Protein AF-A0AA38PPW7-F1 (afdb_monomer_lite)

Secondary structure (DSSP, 8-state):
--HHHHHHHHHHHHHHHTT----B-TTT--BSS-GGG--STTSTTTT---TT--S-----S---------------------------------------------

Radius of gyration: 26.01 Å; chains: 1; bounding box: 78×47×47 Å

Organism: NCBI:txid2804962

pLDDT: mean 70.21, std 15.11, range [45.75, 91.88]

InterPro domains:
  IPR036875 Zinc finger, CCHC-type superfamily [SSF57756] (15-47)

Foldseek 3Di:
DDPVVVVVVVVVVVVVVVPDPQAADPPPRHTDDYQLPDCDPNGVNPPVDDPPDPDPNCPPDPPPPPPPDDDDDDDDDDPDDDDDPDDDPPDDDPDPPPPPDPDDDD

Structure (mmCIF, N/CA/C/O backbone):
data_AF-A0AA38PPW7-F1
#
_entry.id   AF-A0AA38PPW7-F1
#
loop_
_atom_site.group_PDB
_atom_site.id
_atom_site.type_symbol
_atom_site.label_atom_id
_atom_site.label_alt_id
_atom_site.label_comp_id
_atom_site.label_asym_id
_atom_site.label_entity_id
_atom_site.label_seq_id
_atom_site.pdbx_PDB_ins_code
_atom_site.Cartn_x
_atom_site.Cartn_y
_atom_site.Cartn_z
_atom_site.occupancy
_atom_site.B_iso_or_equiv
_atom_site.auth_seq_id
_atom_site.auth_comp_id
_atom_site.auth_asym_id
_atom_site.auth_atom_id
_atom_site.pdbx_PDB_model_num
ATOM 1 N N . MET A 1 1 ? 13.091 5.385 -33.346 1.00 63.53 1 MET A N 1
ATOM 2 C CA . MET A 1 1 ? 13.196 4.682 -32.050 1.00 63.53 1 MET A CA 1
ATOM 3 C C . MET A 1 1 ? 13.456 3.224 -32.351 1.00 63.53 1 MET A C 1
ATOM 5 O O . MET A 1 1 ? 12.603 2.586 -32.962 1.00 63.53 1 MET A O 1
ATOM 9 N N . SER A 1 2 ? 14.656 2.746 -32.038 1.00 91.88 2 SER A N 1
ATOM 10 C CA . SER A 1 2 ? 15.050 1.354 -32.248 1.00 91.88 2 SER A CA 1
ATOM 11 C C . SER A 1 2 ? 14.417 0.453 -31.184 1.00 91.88 2 SER A C 1
ATOM 13 O O . SER A 1 2 ? 14.101 0.896 -30.079 1.00 91.88 2 SER A O 1
ATOM 15 N N . ARG A 1 3 ? 14.256 -0.837 -31.496 1.00 90.31 3 ARG A N 1
ATOM 16 C CA . ARG A 1 3 ? 13.848 -1.859 -30.517 1.00 90.31 3 ARG A CA 1
ATOM 17 C C . ARG A 1 3 ? 14.835 -1.945 -29.347 1.00 90.31 3 ARG A C 1
ATOM 19 O O . ARG A 1 3 ? 14.420 -2.258 -28.238 1.00 90.31 3 ARG A O 1
ATOM 26 N N . ILE A 1 4 ? 16.106 -1.633 -29.599 1.00 91.81 4 ILE A N 1
ATOM 27 C CA . ILE A 1 4 ? 17.168 -1.601 -28.588 1.00 91.81 4 ILE A CA 1
ATOM 28 C C . ILE A 1 4 ? 16.917 -0.449 -27.603 1.00 91.81 4 ILE A C 1
ATOM 30 O O . ILE A 1 4 ? 16.776 -0.707 -26.412 1.00 91.81 4 ILE A O 1
ATOM 34 N N . ASP A 1 5 ? 16.697 0.775 -28.100 1.00 91.12 5 ASP A N 1
ATOM 35 C CA . ASP A 1 5 ? 16.388 1.947 -27.260 1.00 91.12 5 ASP A CA 1
ATOM 36 C C . ASP A 1 5 ? 15.143 1.730 -26.377 1.00 91.12 5 ASP A C 1
ATOM 38 O O . ASP A 1 5 ? 15.055 2.213 -25.247 1.00 91.12 5 ASP A O 1
ATOM 42 N N . TYR A 1 6 ? 14.141 1.009 -26.896 1.00 90.31 6 TYR A N 1
ATOM 43 C CA . TYR A 1 6 ? 12.928 0.679 -26.146 1.00 90.31 6 TYR A CA 1
ATOM 44 C C . TYR A 1 6 ? 13.213 -0.277 -24.980 1.00 90.31 6 TYR A C 1
ATOM 46 O O . TYR A 1 6 ? 12.725 -0.052 -23.870 1.00 90.31 6 TYR A O 1
ATOM 54 N N . LEU A 1 7 ? 14.020 -1.314 -25.219 1.00 89.06 7 LEU A N 1
ATOM 55 C CA . LEU A 1 7 ? 14.389 -2.300 -24.202 1.00 89.06 7 LEU A CA 1
ATOM 56 C C . LEU A 1 7 ? 15.258 -1.678 -23.104 1.00 89.06 7 LEU A C 1
ATOM 58 O O . LEU A 1 7 ? 15.003 -1.915 -21.924 1.00 89.06 7 LEU A O 1
ATOM 62 N N . GLU A 1 8 ? 16.215 -0.822 -23.463 1.00 89.88 8 GLU A N 1
ATOM 63 C CA . GLU A 1 8 ? 17.031 -0.086 -22.488 1.00 89.88 8 GLU A CA 1
ATOM 64 C C . GLU A 1 8 ? 16.164 0.807 -21.593 1.00 89.88 8 GLU A C 1
ATOM 66 O O . GLU A 1 8 ? 16.309 0.806 -20.370 1.00 89.88 8 GLU A O 1
ATOM 71 N N . ARG A 1 9 ? 15.175 1.500 -22.170 1.00 86.50 9 ARG A N 1
ATOM 72 C CA . ARG A 1 9 ? 14.230 2.320 -21.400 1.00 86.50 9 ARG A CA 1
ATOM 73 C C . ARG A 1 9 ? 13.342 1.483 -20.469 1.00 86.50 9 ARG A C 1
ATOM 75 O O . ARG A 1 9 ? 13.031 1.932 -19.360 1.00 86.50 9 ARG A O 1
ATOM 82 N N . GLN A 1 10 ? 12.946 0.277 -20.876 1.00 84.50 10 GLN A N 1
ATOM 83 C CA . GLN A 1 10 ? 12.228 -0.652 -19.996 1.00 84.50 10 GLN A CA 1
ATOM 84 C C . GLN A 1 10 ? 13.105 -1.115 -18.823 1.00 84.50 10 GLN A C 1
ATOM 86 O O . GLN A 1 10 ? 12.658 -1.038 -17.680 1.00 84.50 10 GLN A O 1
ATOM 91 N N . LEU A 1 11 ? 14.366 -1.485 -19.066 1.00 82.12 11 LEU A N 1
ATOM 92 C CA . LEU A 1 11 ? 15.302 -1.883 -18.005 1.00 82.12 11 LEU A CA 1
ATOM 93 C C . LEU A 1 11 ? 15.600 -0.736 -17.027 1.00 82.12 11 LEU A C 1
ATOM 95 O O . LEU A 1 11 ? 15.639 -0.945 -15.812 1.00 82.12 11 LEU A O 1
ATOM 99 N N . GLN A 1 12 ? 15.730 0.495 -17.530 1.00 77.06 12 GLN A N 1
ATOM 100 C CA . GLN A 1 12 ? 15.953 1.677 -16.694 1.00 77.06 12 GLN A CA 1
ATOM 101 C C . GLN A 1 12 ? 14.755 1.964 -15.770 1.00 77.06 12 GLN A C 1
ATOM 103 O O . GLN A 1 12 ? 14.929 2.356 -14.615 1.00 77.06 12 GLN A O 1
ATOM 108 N N . THR A 1 13 ? 13.523 1.775 -16.255 1.00 69.38 13 THR A N 1
ATOM 109 C CA . THR A 1 13 ? 12.308 1.987 -15.445 1.00 69.38 13 THR A CA 1
ATOM 110 C C . THR A 1 13 ? 12.109 0.890 -14.402 1.00 69.38 13 THR A C 1
ATOM 112 O O . THR A 1 13 ? 11.764 1.212 -13.263 1.00 69.38 13 THR A O 1
ATOM 115 N N . SER A 1 14 ? 12.415 -0.372 -14.723 1.00 65.19 14 SER A N 1
ATOM 116 C CA . SER A 1 14 ? 12.398 -1.455 -13.733 1.00 65.19 14 SER A CA 1
ATOM 117 C C . SER A 1 14 ? 13.500 -1.302 -12.685 1.00 65.19 14 SER A C 1
ATOM 119 O O . SER A 1 14 ? 13.240 -1.525 -11.508 1.00 65.19 14 SER A O 1
ATOM 121 N N . ALA A 1 15 ? 14.700 -0.853 -13.068 1.00 63.72 15 ALA A N 1
ATOM 122 C CA . ALA A 1 15 ? 15.797 -0.615 -12.125 1.00 63.72 15 ALA A CA 1
ATOM 123 C C . ALA A 1 15 ? 15.473 0.508 -11.122 1.00 63.72 15 ALA A C 1
ATOM 125 O O . ALA A 1 15 ? 15.792 0.403 -9.938 1.00 63.72 15 ALA A O 1
ATOM 126 N N . ASN A 1 16 ? 14.782 1.561 -11.566 1.00 60.03 16 ASN A N 1
ATOM 127 C CA . ASN A 1 16 ? 14.334 2.640 -10.684 1.00 60.03 16 ASN A CA 1
ATOM 128 C C . ASN A 1 16 ? 13.173 2.226 -9.761 1.00 60.03 16 ASN A C 1
ATOM 130 O O . ASN A 1 16 ? 13.050 2.773 -8.666 1.00 60.03 16 ASN A O 1
ATOM 134 N N . ALA A 1 17 ? 12.361 1.236 -10.147 1.00 60.22 17 ALA A N 1
ATOM 135 C CA . ALA A 1 17 ? 11.299 0.696 -9.292 1.00 60.22 17 ALA A CA 1
ATOM 136 C C . ALA A 1 17 ? 11.841 -0.036 -8.047 1.00 60.22 17 ALA A C 1
ATOM 138 O O . ALA A 1 17 ? 11.130 -0.152 -7.050 1.00 60.22 17 ALA A O 1
ATOM 139 N N . VAL A 1 18 ? 13.107 -0.470 -8.069 1.00 61.44 18 VAL A N 1
ATOM 140 C CA . VAL A 1 18 ? 13.759 -1.175 -6.950 1.00 61.44 18 VAL A CA 1
ATOM 141 C C . VAL A 1 18 ? 14.149 -0.226 -5.802 1.00 61.44 18 VAL A C 1
ATOM 143 O O . VAL A 1 18 ? 14.354 -0.678 -4.682 1.00 61.44 18 VAL A O 1
ATOM 146 N N . LYS A 1 19 ? 14.208 1.095 -6.031 1.00 57.78 19 LYS A N 1
ATOM 147 C CA . LYS A 1 19 ? 14.620 2.099 -5.025 1.00 57.78 19 LYS A CA 1
ATOM 148 C C . LYS A 1 19 ? 13.473 2.995 -4.546 1.00 57.78 19 LYS A C 1
ATOM 150 O O . LYS A 1 19 ? 13.682 4.175 -4.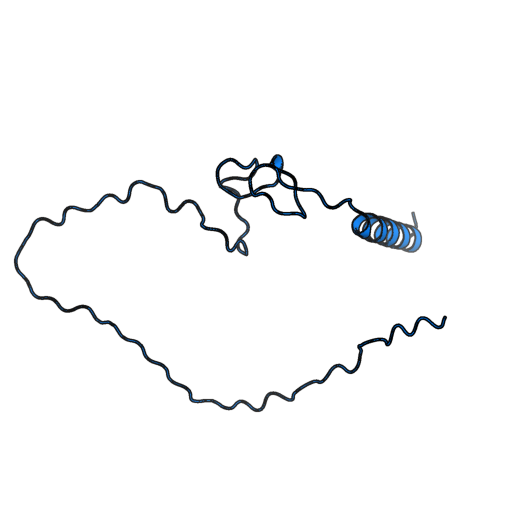264 1.00 57.78 19 LYS A O 1
ATOM 155 N N . ALA A 1 20 ? 12.247 2.480 -4.478 1.00 63.78 20 ALA A N 1
ATOM 156 C CA . ALA A 1 20 ? 11.183 3.227 -3.819 1.00 63.78 20 ALA A CA 1
ATOM 157 C C . ALA A 1 20 ? 11.449 3.247 -2.299 1.00 63.78 20 ALA A C 1
ATOM 159 O O . ALA A 1 20 ? 11.724 2.188 -1.737 1.00 63.78 20 ALA A O 1
ATOM 160 N N . PRO A 1 21 ? 11.373 4.411 -1.625 1.00 68.75 21 PRO A N 1
ATOM 161 C CA . PRO A 1 21 ? 11.452 4.456 -0.168 1.00 68.75 21 PRO A CA 1
ATOM 162 C C . PRO A 1 21 ? 10.358 3.566 0.426 1.00 68.75 21 PRO A C 1
ATOM 164 O O . PRO A 1 21 ? 9.277 3.467 -0.163 1.00 68.75 21 PRO A O 1
ATOM 167 N N . ASP A 1 22 ? 10.619 2.952 1.582 1.00 75.56 22 ASP A N 1
ATOM 168 C CA . ASP A 1 22 ? 9.644 2.133 2.307 1.00 75.56 22 ASP A CA 1
ATOM 169 C C . ASP A 1 22 ? 8.410 2.974 2.659 1.00 75.56 22 ASP A C 1
ATOM 171 O O . ASP A 1 22 ? 8.328 3.628 3.700 1.00 75.56 22 ASP A O 1
ATOM 175 N N . LYS A 1 23 ? 7.431 3.003 1.749 1.00 82.69 23 LYS A N 1
ATOM 176 C CA . LYS A 1 23 ? 6.193 3.758 1.935 1.00 82.69 23 LYS A CA 1
ATOM 177 C C . LYS A 1 23 ? 5.429 3.105 3.075 1.00 82.69 23 LYS A C 1
ATOM 179 O O . LYS A 1 23 ? 5.028 1.946 2.962 1.00 82.69 23 LYS A O 1
ATOM 184 N N . HIS A 1 24 ? 5.242 3.831 4.170 1.00 87.81 24 HIS A N 1
ATOM 185 C CA . HIS A 1 24 ? 4.430 3.362 5.281 1.00 87.81 24 HIS A CA 1
ATOM 186 C C . HIS A 1 24 ? 2.963 3.746 5.065 1.00 87.81 24 HIS A C 1
ATOM 188 O O . HIS A 1 24 ? 2.620 4.864 4.672 1.00 87.81 24 HIS A O 1
ATOM 194 N N . CYS A 1 25 ? 2.064 2.830 5.391 1.00 89.31 25 CYS A N 1
ATOM 195 C CA . CYS A 1 25 ? 0.637 3.078 5.356 1.00 89.31 25 CYS A CA 1
ATOM 196 C C . CYS A 1 25 ? 0.163 3.592 6.718 1.00 89.31 25 CYS A C 1
ATOM 198 O O . CYS A 1 25 ? 0.242 2.876 7.715 1.00 89.31 25 CYS A O 1
ATOM 200 N N . GLY A 1 26 ? -0.382 4.812 6.768 1.00 89.25 26 GLY A N 1
ATOM 201 C CA . GLY A 1 26 ? -0.951 5.384 7.998 1.00 89.25 26 GLY A CA 1
ATOM 202 C C . GLY A 1 26 ? -2.198 4.653 8.517 1.00 89.25 26 GLY A C 1
ATOM 203 O O . GLY A 1 26 ? -2.445 4.644 9.718 1.00 89.25 26 GLY A O 1
ATOM 204 N N . ASN A 1 27 ? -2.956 3.990 7.635 1.00 87.69 27 ASN A N 1
ATOM 205 C CA . ASN A 1 27 ? -4.178 3.265 8.000 1.00 87.69 27 ASN A CA 1
ATOM 206 C C . ASN A 1 27 ? -3.873 1.875 8.595 1.00 87.69 27 ASN A C 1
ATOM 208 O O . ASN A 1 27 ? -4.325 1.550 9.691 1.00 87.69 27 ASN A O 1
ATOM 212 N N . CYS A 1 28 ? -3.087 1.048 7.897 1.00 86.81 28 CYS A N 1
ATOM 213 C CA . CYS A 1 28 ? -2.836 -0.335 8.316 1.00 86.81 28 CYS A CA 1
ATOM 214 C C . CYS A 1 28 ? -1.503 -0.548 9.046 1.00 86.81 28 CYS A C 1
ATOM 216 O O . CYS A 1 28 ? -1.248 -1.665 9.504 1.00 86.81 28 CYS A O 1
ATOM 218 N N . LYS A 1 29 ? -0.672 0.502 9.148 1.00 86.62 29 LYS A N 1
ATOM 219 C CA . LYS A 1 29 ? 0.656 0.503 9.786 1.00 86.62 29 LYS A CA 1
ATOM 220 C C . LYS A 1 29 ? 1.647 -0.500 9.179 1.00 86.62 29 LYS A C 1
ATOM 222 O O . LYS A 1 29 ? 2.568 -0.943 9.855 1.00 86.62 29 LYS A O 1
ATOM 227 N N . ARG A 1 30 ? 1.453 -0.884 7.912 1.00 84.81 30 ARG A N 1
ATOM 228 C CA . ARG A 1 30 ? 2.383 -1.740 7.156 1.00 84.81 30 ARG A CA 1
ATOM 229 C C . ARG A 1 30 ? 3.183 -0.924 6.152 1.00 84.81 30 ARG A C 1
ATOM 231 O O . ARG A 1 30 ? 2.733 0.133 5.722 1.00 84.81 30 ARG A O 1
ATOM 238 N N . ILE A 1 31 ? 4.338 -1.449 5.771 1.00 87.88 31 ILE A N 1
ATOM 239 C CA . ILE A 1 31 ? 5.195 -0.889 4.725 1.00 87.88 31 ILE A CA 1
ATOM 240 C C . ILE A 1 31 ? 4.806 -1.418 3.334 1.00 87.88 31 ILE A C 1
ATOM 242 O O . ILE A 1 31 ? 4.069 -2.401 3.214 1.00 87.88 31 ILE A O 1
ATOM 246 N N . GLY A 1 32 ? 5.286 -0.750 2.288 1.00 85.75 32 GLY A N 1
ATOM 247 C CA . GLY A 1 32 ? 5.103 -1.125 0.884 1.00 85.75 32 GLY A CA 1
ATOM 248 C C . GLY A 1 32 ? 3.921 -0.456 0.174 1.00 85.75 32 GLY A C 1
ATOM 249 O O . GLY A 1 32 ? 3.725 -0.701 -1.010 1.00 85.75 32 GLY A O 1
ATOM 250 N N . HIS A 1 33 ? 3.134 0.380 0.858 1.00 89.00 33 HIS A N 1
ATOM 251 C CA . HIS A 1 33 ? 2.043 1.155 0.251 1.00 89.00 33 HIS A CA 1
ATOM 252 C 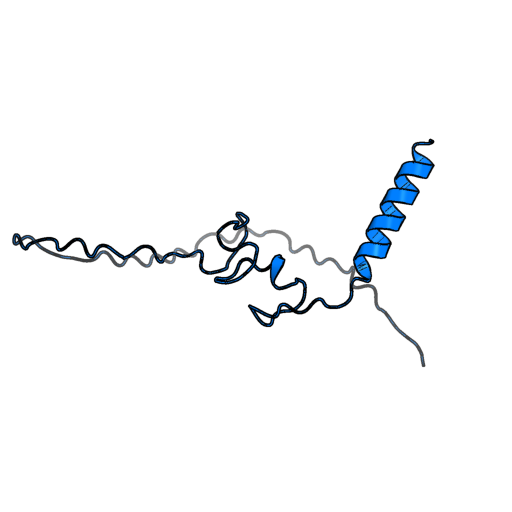C . HIS A 1 33 ? 1.668 2.364 1.120 1.00 89.00 33 HIS A C 1
ATOM 254 O O . HIS A 1 33 ? 1.965 2.398 2.313 1.00 89.00 33 HIS A O 1
ATOM 260 N N . ILE A 1 34 ? 0.986 3.349 0.533 1.00 91.31 34 ILE A N 1
ATOM 261 C CA . ILE A 1 34 ? 0.435 4.514 1.252 1.00 91.31 34 ILE A CA 1
ATOM 262 C C . ILE A 1 34 ? -1.022 4.284 1.671 1.00 91.31 34 ILE A C 1
ATOM 264 O O . ILE A 1 34 ? -1.677 3.357 1.198 1.00 91.31 34 ILE A O 1
ATOM 268 N N . ALA A 1 35 ? -1.560 5.141 2.545 1.00 88.50 35 ALA A N 1
ATOM 269 C CA . ALA A 1 35 ? -2.948 5.038 3.012 1.00 88.50 35 ALA A CA 1
ATOM 270 C C . ALA A 1 35 ? -3.983 5.079 1.867 1.00 88.50 35 ALA A C 1
ATOM 272 O O . ALA A 1 35 ? -4.982 4.362 1.923 1.00 88.50 35 ALA A O 1
ATOM 273 N N . GLU A 1 36 ? -3.711 5.843 0.806 1.00 88.94 36 GLU A N 1
ATOM 274 C CA . GLU A 1 36 ? -4.559 5.925 -0.393 1.00 88.94 36 GLU A CA 1
ATOM 275 C C . GLU A 1 36 ? -4.607 4.611 -1.185 1.00 88.94 36 GLU A C 1
ATOM 277 O O . GLU A 1 36 ? -5.604 4.303 -1.823 1.00 88.94 36 GLU A O 1
ATOM 282 N N . GLU A 1 37 ? -3.554 3.797 -1.112 1.00 88.19 37 GLU A N 1
ATOM 283 C CA . GLU A 1 37 ? -3.474 2.491 -1.775 1.00 88.19 37 GLU A CA 1
ATOM 284 C C . GLU A 1 37 ? -3.834 1.334 -0.839 1.00 88.19 37 GLU A C 1
ATOM 286 O O . GLU A 1 37 ? -3.756 0.165 -1.219 1.00 88.19 37 GLU A O 1
ATOM 291 N N . CYS A 1 38 ? -4.218 1.640 0.399 1.00 90.62 38 CYS A N 1
ATOM 292 C CA . CYS A 1 38 ? -4.589 0.638 1.377 1.00 90.62 38 CYS A CA 1
ATOM 293 C C . CYS A 1 38 ? -5.944 0.029 1.020 1.00 90.62 38 CYS A C 1
ATOM 295 O O . CYS A 1 38 ? -6.938 0.738 0.878 1.00 90.62 38 CYS A O 1
ATOM 297 N N . PHE A 1 39 ? -5.986 -1.298 0.949 1.00 89.00 39 PHE A N 1
ATOM 298 C CA . PHE A 1 39 ? -7.224 -2.042 0.733 1.00 89.00 39 PHE A CA 1
ATOM 299 C C . PHE A 1 39 ? -7.990 -2.301 2.042 1.00 89.00 39 PHE A C 1
ATOM 301 O O . PHE A 1 39 ? -9.143 -2.718 2.017 1.00 89.00 39 PHE A O 1
ATOM 308 N N . ARG A 1 40 ? -7.381 -2.100 3.220 1.00 85.56 40 ARG A N 1
ATOM 309 C CA . ARG A 1 40 ? -8.113 -2.277 4.487 1.00 85.56 40 ARG A CA 1
ATOM 310 C C . ARG A 1 40 ? -9.236 -1.249 4.621 1.00 85.56 40 ARG A C 1
ATOM 312 O O . ARG A 1 40 ? -9.189 -0.189 4.009 1.00 85.56 40 ARG A O 1
ATOM 319 N N . ARG A 1 41 ? -10.188 -1.560 5.501 1.00 85.12 41 ARG A N 1
ATOM 320 C CA . ARG A 1 41 ? -11.249 -0.650 5.930 1.00 85.12 41 ARG A CA 1
ATOM 321 C C . ARG A 1 41 ? -10.686 0.722 6.337 1.00 85.12 41 ARG A C 1
ATOM 323 O O . ARG A 1 41 ? -9.724 0.801 7.110 1.00 85.12 41 ARG A O 1
ATOM 330 N N . GLY A 1 42 ? -11.269 1.792 5.814 1.00 85.94 42 GLY A N 1
ATOM 331 C CA . GLY A 1 42 ? -10.818 3.176 5.955 1.00 85.94 42 GLY A CA 1
ATOM 332 C C . GLY A 1 42 ? -9.600 3.549 5.098 1.00 85.94 42 GLY A C 1
ATOM 333 O O . GLY A 1 42 ? -8.966 4.571 5.366 1.00 85.94 42 GLY A O 1
ATOM 334 N N . GLY A 1 43 ? -9.201 2.698 4.152 1.00 89.56 43 GLY A N 1
ATOM 335 C CA . GLY A 1 43 ? -8.142 2.956 3.176 1.00 89.56 43 GLY A CA 1
ATOM 336 C C . GLY A 1 43 ? -8.700 3.482 1.852 1.00 89.56 43 GLY A C 1
ATOM 337 O O . GLY A 1 43 ? -9.874 3.291 1.550 1.00 89.56 43 GLY A O 1
ATOM 338 N N . GLY A 1 44 ? -7.864 4.121 1.031 1.00 89.12 44 GLY A N 1
ATOM 339 C CA . GLY A 1 44 ? -8.330 4.719 -0.231 1.00 89.12 44 GLY A CA 1
ATOM 340 C C . GLY A 1 44 ? -8.795 3.711 -1.292 1.00 89.12 44 GLY A C 1
ATOM 341 O O . GLY A 1 44 ? -9.514 4.089 -2.213 1.00 89.12 44 GLY A O 1
ATOM 342 N N . LYS A 1 45 ? -8.440 2.425 -1.151 1.00 89.44 45 LYS A N 1
ATOM 343 C CA . LYS A 1 45 ? -8.887 1.321 -2.021 1.00 89.44 45 LYS A CA 1
ATOM 344 C C . LYS A 1 45 ? -9.760 0.304 -1.281 1.00 89.44 45 LYS A C 1
ATOM 346 O O . LYS A 1 45 ? -9.812 -0.866 -1.668 1.00 89.44 45 LYS A O 1
ATOM 351 N N . GLU A 1 46 ? -10.429 0.721 -0.209 1.00 87.25 46 GLU A N 1
ATOM 352 C CA . GLU A 1 46 ? -11.456 -0.092 0.447 1.00 87.25 46 GLU A CA 1
ATOM 353 C C . GLU A 1 46 ? -12.500 -0.567 -0.583 1.00 87.25 46 GLU A C 1
ATOM 355 O O . GLU A 1 46 ? -12.900 0.179 -1.477 1.00 87.25 46 GLU A O 1
ATOM 360 N N . GLY A 1 47 ? -12.883 -1.845 -0.526 1.00 83.50 47 GLY A N 1
ATOM 361 C CA . GLY A 1 47 ? -13.811 -2.453 -1.489 1.00 83.50 47 GLY A CA 1
ATOM 362 C C . GLY A 1 47 ? -13.205 -2.870 -2.840 1.00 83.50 47 GLY A C 1
ATOM 363 O O . GLY A 1 47 ? -13.745 -3.766 -3.488 1.00 83.50 47 GLY A O 1
ATOM 364 N N . GLN A 1 48 ? -12.062 -2.314 -3.258 1.00 88.00 48 GLN A N 1
ATOM 365 C CA . GLN A 1 48 ? -11.411 -2.629 -4.543 1.00 88.00 48 GLN A CA 1
ATOM 366 C C . GLN A 1 48 ? -10.339 -3.714 -4.390 1.00 88.00 48 GLN A C 1
ATOM 368 O O . GLN A 1 48 ? -9.154 -3.506 -4.652 1.00 88.00 48 GLN A O 1
ATOM 373 N N . TYR A 1 49 ? -10.760 -4.889 -3.925 1.00 86.88 49 TYR A N 1
ATOM 374 C CA . TYR A 1 49 ? -9.859 -5.990 -3.597 1.00 86.88 49 TYR A CA 1
ATOM 375 C C . TYR A 1 49 ? -9.408 -6.783 -4.830 1.00 86.88 49 TYR A C 1
ATOM 377 O O . TYR A 1 49 ? -10.252 -7.361 -5.519 1.00 86.88 49 TYR A O 1
ATOM 385 N N . PRO A 1 50 ? -8.091 -6.936 -5.060 1.00 85.44 50 PRO A N 1
ATOM 386 C CA . PRO A 1 50 ? -7.583 -7.908 -6.019 1.00 85.44 50 PRO A CA 1
ATOM 387 C C . PRO A 1 50 ? -8.001 -9.348 -5.654 1.00 85.44 50 PRO A C 1
ATOM 389 O O . PRO A 1 50 ? -8.153 -9.656 -4.467 1.00 85.44 50 PRO A O 1
ATOM 392 N N . PRO A 1 51 ? -8.115 -10.276 -6.626 1.00 83.62 51 PRO A N 1
ATOM 393 C CA . PRO A 1 51 ? -8.503 -11.667 -6.360 1.00 83.62 51 PRO A CA 1
ATOM 394 C C . PRO A 1 51 ? -7.586 -12.387 -5.361 1.00 83.62 51 PRO A C 1
ATOM 396 O O . PRO A 1 51 ? -8.050 -13.190 -4.558 1.00 83.62 51 PRO A O 1
ATOM 399 N N . TRP A 1 52 ? -6.294 -12.051 -5.373 1.00 82.56 52 TRP A N 1
ATOM 400 C CA . TRP A 1 52 ? -5.262 -12.604 -4.493 1.00 82.56 52 TRP A CA 1
ATOM 401 C C . TRP A 1 52 ? -5.220 -11.960 -3.095 1.00 82.56 52 TRP A C 1
ATOM 403 O O . TRP A 1 52 ? -4.408 -12.356 -2.254 1.00 82.56 52 TRP A O 1
ATOM 413 N N . TRP A 1 53 ? -6.061 -10.958 -2.815 1.00 82.88 53 TRP A N 1
ATOM 414 C CA . TRP A 1 53 ? -6.054 -10.261 -1.532 1.00 82.88 53 TRP A CA 1
ATOM 415 C C . TRP A 1 53 ? -6.568 -11.157 -0.400 1.00 82.88 53 TRP A C 1
ATOM 417 O O . TRP A 1 53 ? -7.747 -11.506 -0.344 1.00 82.88 53 TRP A O 1
ATOM 427 N N . LYS A 1 54 ? -5.679 -11.478 0.548 1.00 77.31 54 LYS A N 1
ATOM 428 C CA . LYS A 1 54 ? -5.967 -12.331 1.718 1.00 77.31 54 LYS A CA 1
ATOM 429 C C . LYS A 1 54 ? -6.501 -11.567 2.939 1.00 77.31 54 LYS A C 1
ATOM 431 O O . LYS A 1 54 ? -6.596 -12.137 4.023 1.00 77.31 54 LYS A O 1
ATOM 436 N N . GLY A 1 55 ? -6.775 -10.265 2.830 1.00 75.69 55 GLY A N 1
ATOM 437 C CA . GLY A 1 55 ? -7.375 -9.519 3.941 1.00 75.69 55 GLY A CA 1
ATOM 438 C C . GLY A 1 55 ? -8.838 -9.910 4.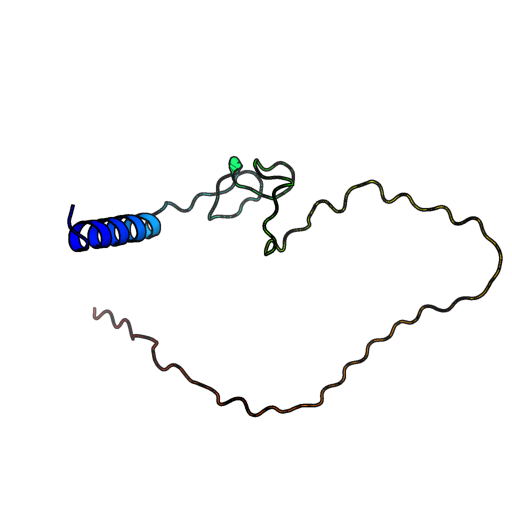148 1.00 75.69 55 GLY A C 1
ATOM 439 O O . GLY A 1 55 ? -9.482 -10.386 3.214 1.00 75.69 55 GLY A O 1
ATOM 440 N N . LYS A 1 56 ? -9.380 -9.680 5.355 1.00 68.06 56 LYS A N 1
ATOM 441 C CA . LYS A 1 56 ? -10.833 -9.717 5.570 1.00 68.06 56 LYS A CA 1
ATOM 442 C C . LYS A 1 56 ? -11.461 -8.694 4.622 1.00 68.06 56 LYS A C 1
ATOM 444 O O . LYS A 1 56 ? -11.403 -7.500 4.898 1.00 68.06 56 LYS A O 1
ATOM 449 N N . LYS A 1 57 ? -11.988 -9.171 3.490 1.00 67.56 57 LYS A N 1
ATOM 450 C CA . LYS A 1 57 ? -12.983 -8.445 2.695 1.00 67.56 57 LYS A CA 1
ATOM 451 C C . LYS A 1 57 ? -14.112 -8.105 3.659 1.00 67.56 57 LYS A C 1
ATOM 453 O O . LYS A 1 57 ? -14.336 -8.892 4.581 1.00 67.56 57 LYS A O 1
ATOM 458 N N . ASP A 1 58 ? -14.770 -6.966 3.498 1.00 62.34 58 ASP A N 1
ATOM 459 C CA . ASP A 1 58 ? -15.863 -6.549 4.377 1.00 62.34 58 ASP A CA 1
ATOM 460 C C . ASP A 1 58 ? -17.039 -7.541 4.309 1.00 62.34 58 ASP A C 1
ATOM 462 O O . ASP A 1 58 ? -18.068 -7.312 3.684 1.00 62.34 58 ASP A O 1
ATOM 466 N N . SER A 1 59 ? -16.909 -8.678 4.990 1.00 53.97 59 SER A N 1
ATOM 467 C CA . SER A 1 59 ? -18.004 -9.527 5.429 1.00 53.97 59 SER A CA 1
ATOM 468 C C . SER A 1 59 ? -18.620 -8.825 6.637 1.00 53.97 59 SER A C 1
ATOM 470 O O . SER A 1 59 ? -18.410 -9.206 7.789 1.00 53.97 59 SER A O 1
ATOM 472 N N . GLY A 1 60 ? -19.256 -7.700 6.343 1.00 52.03 60 GLY A N 1
ATOM 473 C CA . GLY A 1 60 ? -19.865 -6.778 7.286 1.00 52.03 60 GLY A CA 1
ATOM 474 C C . GLY A 1 60 ? -21.070 -6.084 6.665 1.00 52.03 60 GLY A C 1
ATOM 475 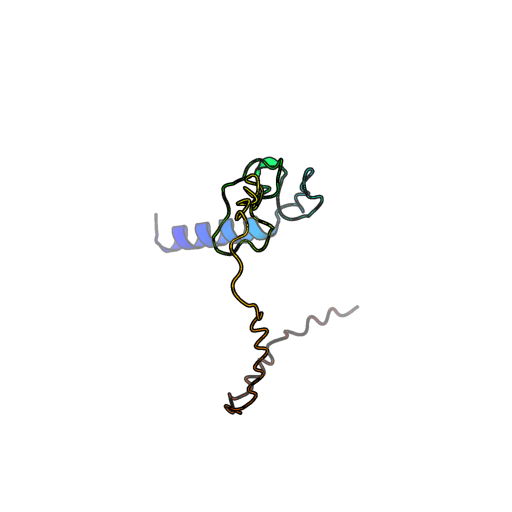O O . GLY A 1 60 ? -21.358 -4.946 7.010 1.00 52.03 60 GLY A O 1
ATOM 476 N N . GLY A 1 61 ? -21.783 -6.759 5.758 1.00 45.75 61 GLY A N 1
ATOM 477 C CA . GLY A 1 61 ? -23.228 -6.561 5.720 1.00 45.75 61 GLY A CA 1
ATOM 478 C C . GLY A 1 61 ? -23.800 -7.068 7.048 1.00 45.75 61 GLY A C 1
ATOM 479 O O . GLY A 1 61 ? -23.215 -7.998 7.619 1.00 45.75 61 GLY A O 1
ATOM 480 N N . PRO A 1 62 ? -24.884 -6.478 7.585 1.00 46.47 62 PRO A N 1
ATOM 481 C CA . PRO A 1 62 ? -25.553 -7.068 8.732 1.00 46.47 62 PRO A CA 1
ATOM 482 C C . PRO A 1 62 ? -25.810 -8.528 8.374 1.00 46.47 62 PRO A C 1
ATOM 484 O O . PRO A 1 62 ? -26.445 -8.817 7.360 1.00 46.47 62 PRO A O 1
ATOM 487 N N . TYR A 1 63 ? -25.266 -9.451 9.166 1.00 49.22 63 TYR A N 1
ATOM 488 C CA . TYR A 1 63 ? -25.803 -10.796 9.195 1.00 49.22 63 TYR A CA 1
ATOM 489 C C . TYR A 1 63 ? -27.268 -10.579 9.567 1.00 49.22 63 TYR A C 1
ATOM 491 O O . TYR A 1 63 ? -27.590 -10.287 10.722 1.00 49.22 63 TYR A O 1
ATOM 499 N N . ALA A 1 64 ? -28.151 -10.608 8.569 1.00 53.12 64 ALA A N 1
ATOM 500 C CA . ALA A 1 64 ? -29.533 -10.926 8.811 1.00 53.12 64 ALA A CA 1
ATOM 501 C C . ALA A 1 64 ? -29.447 -12.293 9.478 1.00 53.12 64 ALA A C 1
ATOM 503 O O . ALA A 1 64 ? -29.181 -13.304 8.830 1.00 53.12 64 ALA A O 1
ATOM 504 N N . HIS A 1 65 ? -29.534 -12.300 10.805 1.00 53.53 65 HIS A N 1
ATOM 505 C CA . HIS A 1 65 ? -29.955 -13.483 11.505 1.00 53.53 65 HIS A CA 1
ATOM 506 C C . HIS A 1 65 ? -31.324 -13.751 10.891 1.00 53.53 65 HIS A C 1
ATOM 508 O O . HIS A 1 65 ? -32.290 -13.030 11.125 1.00 53.53 65 HIS A O 1
ATOM 514 N N . VAL A 1 66 ? -31.373 -14.687 9.949 1.00 48.69 66 VAL A N 1
ATOM 515 C CA . VAL A 1 66 ? -32.646 -15.250 9.550 1.00 48.69 66 VAL A CA 1
ATOM 516 C C . VAL A 1 66 ? -33.126 -15.909 10.827 1.00 48.69 66 VAL A C 1
ATOM 518 O O . VAL A 1 66 ? -32.594 -16.937 11.243 1.00 48.69 66 VAL A O 1
ATOM 521 N N . THR A 1 67 ? -34.045 -15.240 11.518 1.00 50.47 67 THR A N 1
ATOM 522 C CA . THR A 1 67 ? -34.806 -15.827 12.609 1.00 50.47 67 THR A CA 1
ATOM 523 C C . T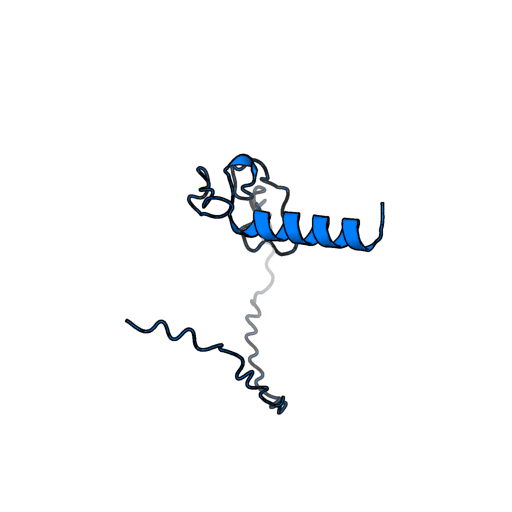HR A 1 67 ? -35.653 -16.909 11.963 1.00 50.47 67 THR A C 1
ATOM 525 O O . THR A 1 67 ? -36.781 -16.668 11.539 1.00 50.47 67 THR A O 1
ATOM 528 N N . VAL A 1 68 ? -35.054 -18.086 11.789 1.00 54.47 68 VAL A N 1
ATOM 529 C CA . VAL A 1 68 ? -35.775 -19.303 11.448 1.00 54.47 68 VAL A CA 1
ATOM 530 C C . VAL A 1 68 ? -36.663 -19.564 12.653 1.00 54.47 68 VAL A C 1
ATOM 532 O O . VAL A 1 68 ? -36.197 -19.936 13.731 1.00 54.47 68 VAL A O 1
ATOM 535 N N . THR A 1 69 ? -37.936 -19.225 12.491 1.00 52.12 69 THR A N 1
ATOM 536 C CA . THR A 1 69 ? -38.980 -19.578 13.436 1.00 52.12 69 THR A CA 1
ATOM 537 C C . THR A 1 69 ? -39.062 -21.095 13.485 1.00 52.12 69 THR A C 1
ATOM 539 O O . THR A 1 69 ? -38.962 -21.794 12.482 1.00 52.12 69 THR A O 1
ATOM 542 N N . THR A 1 70 ? -39.131 -21.587 14.709 1.00 52.59 70 THR A N 1
ATOM 543 C CA . THR A 1 70 ? -39.117 -22.991 15.080 1.00 52.59 70 THR A CA 1
ATOM 544 C C . THR A 1 70 ? -40.294 -23.737 14.463 1.00 52.59 70 THR A C 1
ATOM 546 O O . THR A 1 70 ? -41.429 -23.543 14.897 1.00 52.59 70 THR A O 1
ATOM 549 N N . GLU A 1 71 ? -40.015 -24.670 13.561 1.00 54.28 71 GLU A N 1
ATOM 550 C CA . GLU A 1 71 ? -40.775 -25.912 13.490 1.00 54.28 71 GLU A CA 1
ATOM 551 C C . GLU A 1 71 ? -39.829 -27.096 13.710 1.00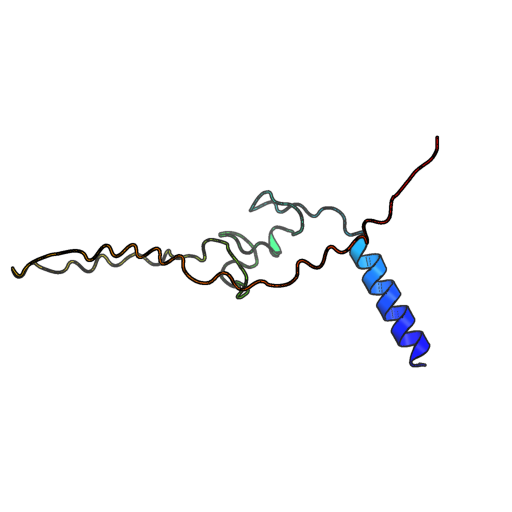 54.28 71 GLU A C 1
ATOM 553 O O . GLU A 1 71 ? -38.687 -27.126 13.254 1.00 54.28 71 GLU A O 1
ATOM 558 N N . VAL A 1 72 ? -40.284 -27.994 14.578 1.00 55.66 72 VAL A N 1
ATOM 559 C CA . VAL A 1 72 ? -39.537 -29.088 15.194 1.00 55.66 72 VAL A CA 1
ATOM 560 C C . VAL A 1 72 ? -39.170 -30.126 14.133 1.00 55.66 72 VAL A C 1
ATOM 562 O O . VAL A 1 72 ? -40.057 -30.741 13.551 1.00 55.66 72 VAL A O 1
ATOM 565 N N . GLY A 1 73 ? -37.873 -30.355 13.921 1.00 52.94 73 GLY A N 1
ATOM 566 C CA . GLY A 1 73 ? -37.370 -31.420 13.051 1.00 52.94 73 GLY A CA 1
ATOM 567 C C . GLY A 1 73 ? -35.844 -31.531 13.077 1.00 52.94 73 GLY A C 1
ATOM 568 O O . GLY A 1 73 ? -35.167 -30.795 12.376 1.00 52.94 73 GLY A O 1
ATOM 569 N N . GLU A 1 74 ? -35.345 -32.415 13.945 1.00 51.56 74 GLU A N 1
ATOM 570 C CA . GLU A 1 74 ? -34.028 -33.085 13.985 1.00 51.56 74 GLU A CA 1
ATOM 571 C C . GLU A 1 74 ? -32.760 -32.425 13.379 1.00 51.56 74 GLU A C 1
ATOM 573 O O . GLU A 1 74 ? -32.570 -32.285 12.176 1.00 51.56 74 GLU A O 1
ATOM 578 N N . LEU A 1 75 ? -31.802 -32.176 14.281 1.00 55.97 75 LEU A N 1
ATOM 579 C CA . LEU A 1 75 ? -30.342 -32.147 14.074 1.00 55.97 75 LEU A CA 1
ATOM 580 C C . LEU A 1 75 ? -29.827 -33.561 13.686 1.00 55.97 75 LEU A C 1
ATOM 582 O O . LEU A 1 75 ? -30.443 -34.529 14.129 1.00 55.97 75 LEU A O 1
ATOM 586 N N . PRO A 1 76 ? -28.682 -33.735 12.975 1.00 54.56 76 PRO A N 1
ATOM 587 C CA . PRO A 1 76 ? -27.406 -33.202 13.449 1.00 54.56 76 PRO A CA 1
ATOM 588 C C . PRO A 1 76 ? -26.429 -32.644 12.402 1.00 54.56 76 PRO A C 1
ATOM 590 O O . PRO A 1 76 ? -26.330 -33.051 11.249 1.00 54.56 76 PRO A O 1
ATOM 593 N N . GLN A 1 77 ? -25.633 -31.713 12.918 1.00 56.28 77 GLN A N 1
ATOM 594 C CA . GLN A 1 77 ? -24.405 -31.159 12.367 1.00 56.28 77 GLN A CA 1
ATOM 595 C C . GLN A 1 77 ? -23.462 -32.253 11.835 1.00 56.28 77 GLN A C 1
ATOM 597 O O . GLN A 1 77 ? -22.910 -33.037 12.604 1.00 56.28 77 GLN A O 1
ATOM 602 N N . TYR A 1 78 ? -23.210 -32.257 10.525 1.00 48.75 78 TYR A N 1
ATOM 603 C CA . TYR A 1 78 ? -22.118 -33.024 9.926 1.00 48.75 78 TYR A CA 1
ATOM 604 C C . TYR A 1 78 ? -20.808 -32.231 10.063 1.00 48.75 78 TYR A C 1
ATOM 606 O O . TYR A 1 78 ? -20.481 -31.377 9.239 1.00 48.75 78 TYR A O 1
ATOM 614 N N . TYR A 1 79 ? -20.054 -32.505 11.129 1.00 62.25 79 TYR A N 1
ATOM 615 C CA . TYR A 1 79 ? -18.624 -32.202 11.187 1.00 62.25 79 TYR A CA 1
ATOM 616 C C . TYR A 1 79 ? -17.860 -33.348 10.520 1.00 62.25 79 TYR A C 1
ATOM 618 O O . TYR A 1 79 ? -17.517 -34.334 11.166 1.00 62.25 79 TYR A O 1
ATOM 626 N N . GLY A 1 80 ? -17.596 -33.226 9.221 1.00 56.84 80 GLY A N 1
ATOM 627 C CA . GLY A 1 80 ? -16.691 -34.122 8.505 1.00 56.84 80 GLY A CA 1
ATOM 628 C C . GLY A 1 80 ? -15.295 -33.519 8.378 1.00 56.84 80 GLY A C 1
ATOM 629 O O . GLY A 1 80 ? -15.011 -32.851 7.387 1.00 56.84 80 GLY A O 1
ATOM 630 N N . LEU A 1 81 ? -14.418 -33.766 9.356 1.00 58.19 81 LEU A N 1
ATOM 631 C CA . LEU A 1 81 ? -12.975 -33.798 9.100 1.00 58.19 81 LEU A CA 1
ATOM 632 C C . LEU A 1 81 ? -12.672 -35.121 8.389 1.00 58.19 81 LEU A C 1
ATOM 634 O O . LEU A 1 81 ? -12.782 -36.180 8.999 1.00 58.19 81 LEU A O 1
ATOM 638 N N . ALA A 1 82 ? -12.253 -35.061 7.128 1.00 51.38 82 ALA A N 1
ATOM 639 C CA . ALA A 1 82 ? -11.623 -36.189 6.452 1.00 51.38 82 ALA A CA 1
ATOM 640 C C . ALA A 1 82 ? -10.209 -35.771 6.038 1.00 51.38 82 ALA A C 1
ATOM 642 O O . ALA A 1 82 ? -10.003 -35.128 5.011 1.00 51.38 82 ALA A O 1
ATOM 643 N N . ALA A 1 83 ? -9.239 -36.111 6.887 1.00 53.75 83 ALA A N 1
ATOM 644 C CA . ALA A 1 83 ? -7.851 -36.237 6.483 1.00 53.75 83 ALA A CA 1
ATOM 645 C C . ALA A 1 83 ? -7.714 -37.579 5.754 1.00 53.75 83 ALA A C 1
ATOM 647 O O . ALA A 1 83 ? -7.771 -38.633 6.382 1.00 53.75 83 ALA A O 1
ATOM 648 N N . LEU A 1 84 ? -7.559 -37.531 4.434 1.00 47.56 84 LEU A N 1
ATOM 649 C CA . LEU A 1 84 ? -7.045 -38.644 3.643 1.00 47.56 84 LEU A CA 1
ATOM 650 C C . LEU A 1 84 ? -5.655 -38.232 3.166 1.00 47.56 84 LEU A C 1
ATOM 652 O O . LEU A 1 84 ? -5.494 -37.500 2.193 1.00 47.56 84 LEU A O 1
ATOM 656 N N . VAL A 1 85 ? -4.662 -38.653 3.946 1.00 52.75 85 VAL A N 1
ATOM 657 C CA . VAL A 1 85 ? -3.284 -38.813 3.495 1.00 52.75 85 VAL A CA 1
ATOM 658 C C . VAL A 1 85 ? -3.272 -40.104 2.700 1.00 52.75 85 VAL A C 1
ATOM 660 O O . VAL A 1 85 ? -3.309 -41.153 3.323 1.00 52.75 85 VAL A O 1
ATOM 663 N N . GLU A 1 86 ? -3.235 -40.024 1.374 1.00 50.06 86 GLU A N 1
ATOM 664 C CA . GLU A 1 86 ? -2.658 -41.050 0.501 1.00 50.06 86 GLU A CA 1
ATOM 665 C C . GLU A 1 86 ? -2.195 -40.381 -0.794 1.00 50.06 86 GLU A C 1
ATOM 667 O O . GLU A 1 86 ? -2.924 -39.588 -1.388 1.00 50.06 86 GLU A O 1
ATOM 672 N N . GLY A 1 87 ? -0.966 -40.687 -1.207 1.00 49.44 87 GLY A N 1
ATOM 673 C CA . GLY A 1 87 ? -0.381 -40.195 -2.451 1.00 49.44 87 GLY A CA 1
ATOM 674 C C . GLY A 1 87 ? 0.983 -39.559 -2.239 1.00 49.44 87 GLY A C 1
ATOM 675 O O . GLY A 1 87 ? 1.131 -38.344 -2.330 1.00 49.44 87 GLY A O 1
ATOM 676 N N . VAL A 1 88 ? 1.978 -40.395 -1.945 1.00 53.97 88 VAL A N 1
ATOM 677 C CA . VAL A 1 88 ? 3.378 -40.080 -2.231 1.00 53.97 88 VAL A CA 1
ATOM 678 C C . VAL A 1 88 ? 3.481 -40.007 -3.753 1.00 53.97 88 VAL A C 1
ATOM 680 O O . VAL A 1 88 ? 3.495 -41.042 -4.408 1.00 53.97 88 VAL A O 1
ATOM 683 N N . ASP A 1 89 ? 3.465 -38.799 -4.309 1.00 50.00 89 ASP A N 1
ATOM 684 C CA . ASP A 1 89 ? 3.992 -38.567 -5.650 1.00 50.00 89 ASP A CA 1
ATOM 685 C C . ASP A 1 89 ? 5.410 -38.040 -5.460 1.00 50.00 89 ASP A C 1
ATOM 687 O O . ASP A 1 89 ? 5.643 -36.988 -4.856 1.00 50.00 89 ASP A O 1
ATOM 691 N N . GLU A 1 90 ? 6.359 -38.866 -5.870 1.00 63.06 90 GLU A N 1
ATOM 692 C CA . GLU A 1 90 ? 7.799 -38.670 -5.783 1.00 63.06 90 GLU A CA 1
ATOM 693 C C . GLU A 1 90 ? 8.204 -37.611 -6.818 1.00 63.06 90 GLU A C 1
ATOM 695 O O . GLU A 1 90 ? 8.833 -37.872 -7.839 1.00 63.06 90 GLU A O 1
ATOM 700 N N . GLY A 1 91 ? 7.774 -36.378 -6.550 1.00 61.16 91 GLY A N 1
ATOM 701 C CA . GLY A 1 91 ? 8.195 -35.186 -7.260 1.00 61.16 91 GLY A CA 1
ATOM 702 C C . GLY A 1 91 ? 9.645 -34.889 -6.911 1.00 61.16 91 GLY A C 1
ATOM 703 O O . GLY A 1 91 ? 9.948 -34.403 -5.821 1.00 61.16 91 GLY A O 1
ATOM 704 N N . GLU A 1 92 ? 10.524 -35.228 -7.845 1.00 66.56 92 GLU A N 1
ATOM 705 C CA . GLU A 1 92 ? 11.946 -34.907 -7.904 1.00 66.56 92 GLU A CA 1
ATOM 706 C C . GLU A 1 92 ? 12.264 -33.554 -7.238 1.00 66.56 92 GLU A C 1
ATOM 708 O O . GLU A 1 92 ? 11.832 -32.486 -7.680 1.00 66.56 92 GLU A O 1
ATOM 713 N N . ILE A 1 93 ? 13.007 -33.601 -6.129 1.00 66.81 93 ILE A N 1
ATOM 714 C CA . ILE A 1 93 ? 13.443 -32.408 -5.404 1.00 66.81 93 ILE A CA 1
ATOM 715 C C . ILE A 1 93 ? 14.507 -31.717 -6.261 1.00 66.81 93 ILE A C 1
ATOM 717 O O . ILE A 1 93 ? 15.686 -32.064 -6.206 1.00 66.81 93 ILE A O 1
ATOM 721 N N . PHE A 1 94 ? 14.109 -30.714 -7.041 1.00 63.72 94 PHE A N 1
ATOM 722 C CA . PHE A 1 94 ? 15.058 -29.784 -7.646 1.00 63.72 94 PHE A CA 1
ATOM 723 C C . PHE A 1 94 ? 15.627 -28.877 -6.553 1.00 63.72 94 PHE A C 1
ATOM 725 O O . PHE A 1 94 ? 15.033 -27.868 -6.172 1.00 63.72 94 PHE A O 1
ATOM 732 N N . ALA A 1 95 ? 16.792 -29.251 -6.030 1.00 68.31 95 ALA A N 1
ATOM 733 C CA . ALA A 1 95 ? 17.625 -28.336 -5.269 1.00 68.31 95 ALA A CA 1
ATOM 734 C C . ALA A 1 95 ? 18.284 -27.353 -6.253 1.00 68.31 95 ALA A C 1
ATOM 736 O O . ALA A 1 95 ? 19.232 -27.703 -6.953 1.00 68.31 95 ALA A O 1
ATOM 737 N N . ASP A 1 96 ? 17.765 -26.127 -6.333 1.00 70.88 96 ASP A N 1
ATOM 738 C CA . ASP A 1 96 ? 18.467 -25.022 -6.985 1.00 70.88 96 ASP A CA 1
ATOM 739 C C . ASP A 1 96 ? 19.629 -24.584 -6.079 1.00 70.88 96 ASP A C 1
ATOM 741 O O . ASP A 1 96 ? 19.433 -23.939 -5.048 1.00 70.88 96 ASP A O 1
ATOM 745 N N . THR A 1 97 ? 20.855 -24.966 -6.442 1.00 66.06 97 THR A N 1
ATOM 746 C CA . THR A 1 97 ? 22.099 -24.550 -5.768 1.00 66.06 97 THR A CA 1
ATOM 747 C C . THR A 1 97 ? 22.492 -23.098 -6.111 1.00 66.06 97 THR A C 1
ATOM 749 O O . THR A 1 97 ? 23.643 -22.703 -5.943 1.00 66.06 97 THR A O 1
ATOM 752 N N . GLY A 1 98 ? 21.563 -22.274 -6.601 1.00 62.72 98 GLY A N 1
ATOM 753 C CA . GLY A 1 98 ? 21.775 -20.888 -7.017 1.00 62.72 98 GLY A CA 1
ATOM 754 C C . GLY A 1 98 ? 21.772 -19.839 -5.899 1.00 62.72 98 GLY A C 1
ATOM 755 O O . GLY A 1 98 ? 21.447 -18.681 -6.162 1.00 62.72 98 GLY A O 1
ATOM 756 N N . ALA A 1 99 ? 22.129 -20.182 -4.658 1.00 64.50 99 ALA A N 1
ATOM 757 C CA . ALA A 1 99 ? 22.466 -19.160 -3.668 1.00 64.50 99 ALA A CA 1
ATOM 758 C C . ALA A 1 99 ? 23.871 -18.627 -3.993 1.00 64.50 99 ALA A C 1
ATOM 760 O O . ALA A 1 99 ? 24.870 -19.163 -3.522 1.00 64.50 99 ALA A O 1
ATOM 761 N N . SER A 1 100 ? 23.949 -17.603 -4.850 1.00 63.47 100 SER A N 1
ATOM 762 C CA . SER A 1 100 ? 25.187 -16.859 -5.094 1.00 63.47 100 SER A CA 1
ATOM 763 C C . SER A 1 100 ? 25.736 -16.351 -3.766 1.00 63.47 100 SER A C 1
ATOM 765 O O . SER A 1 100 ? 25.173 -15.451 -3.142 1.00 63.47 100 SER A O 1
ATOM 767 N N . ASP A 1 101 ? 26.826 -16.973 -3.340 1.00 62.66 101 ASP A N 1
ATOM 768 C CA . ASP A 1 101 ? 27.576 -16.631 -2.147 1.00 62.66 101 ASP A CA 1
ATOM 769 C C . ASP A 1 101 ? 28.089 -15.191 -2.283 1.00 62.66 101 ASP A C 1
ATOM 771 O O . ASP A 1 101 ? 28.989 -14.892 -3.073 1.00 62.66 101 ASP A O 1
ATOM 775 N N . HIS A 1 102 ? 27.480 -14.259 -1.556 1.00 67.62 102 HIS A N 1
ATOM 776 C CA . HIS A 1 102 ? 27.998 -12.902 -1.448 1.00 67.62 102 HIS A CA 1
ATOM 777 C C . HIS A 1 102 ? 29.074 -12.877 -0.356 1.00 67.62 102 HIS A C 1
ATOM 779 O O . HIS A 1 102 ? 28.851 -12.360 0.738 1.00 67.62 102 HIS A O 1
ATOM 785 N N . PHE A 1 103 ? 30.258 -13.424 -0.647 1.00 63.03 103 PHE A N 1
ATOM 786 C CA . PHE A 1 103 ? 31.438 -13.207 0.192 1.00 63.03 103 PHE A CA 1
ATOM 787 C C . PHE A 1 103 ? 31.939 -11.772 0.008 1.00 63.03 103 PHE A C 1
ATOM 789 O O . PHE A 1 103 ? 32.658 -11.466 -0.946 1.00 63.03 103 PHE A O 1
ATOM 796 N N . PHE A 1 104 ? 31.596 -10.881 0.935 1.00 61.34 104 PHE A N 1
ATOM 797 C CA . PHE A 1 104 ? 32.353 -9.647 1.115 1.00 61.34 104 PHE A CA 1
ATOM 798 C C . PHE A 1 104 ? 33.554 -9.942 2.018 1.00 61.34 104 PHE A C 1
ATOM 800 O O . PHE A 1 104 ? 33.404 -10.399 3.148 1.00 61.34 104 PHE A O 1
ATOM 807 N N . ARG A 1 105 ? 34.749 -9.731 1.464 1.00 58.75 105 ARG A N 1
ATOM 808 C CA . ARG A 1 105 ? 36.045 -9.800 2.146 1.00 58.75 105 ARG A CA 1
ATOM 809 C C . ARG A 1 105 ? 36.307 -8.460 2.847 1.00 58.75 105 ARG A C 1
ATOM 811 O O . ARG A 1 105 ? 35.962 -7.426 2.279 1.00 58.75 105 ARG A O 1
ATOM 818 N N . GLU A 1 106 ? 36.870 -8.528 4.055 1.00 59.56 106 GLU A N 1
ATOM 819 C CA . GLU A 1 106 ? 37.269 -7.397 4.918 1.00 59.56 106 GLU A CA 1
ATOM 820 C C . GLU A 1 106 ? 38.270 -6.435 4.261 1.00 59.56 106 GLU A C 1
ATOM 822 O O . GLU A 1 106 ? 39.145 -6.916 3.497 1.00 59.56 106 GLU A O 1
#

Sequence (106 aa):
MSRIDYLERQLQTSANAVKAPDKHCGNCKRIGHIAEECFRRGGGKEGQYPPWWKGKKDSGGPYAHVTVTTEVGELPQYYGLAALVEGVDEGEIFADTGASDHFFRE